Protein AF-A0A6C7H2Y0-F1 (afdb_monomer_lite)

pLDDT: mean 94.73, std 10.35, range [48.72, 98.81]

Sequence (84 aa):
MVWLPERKILFGGCFIKPYGLGNLGDANIEAWPKSAKLLKSKYGKAKLVVPGHSEVGDASLLKLTLEQAVKGLNESKKPSKPSN

InterPro domains:
  IPR001018 Beta-lactamase, class-B, conserved site [PS00744] (5-17)
  IPR036866 Ribonuclease Z/Hydroxyacylglutathione hydrolase-like [G3DSA:3.60.15.10] (1-84)
  IPR036866 Ribonuclease Z/Hydroxyacylglutathione hydrolase-like [SSF56281] (1-68)

Foldseek 3Di:
DDADPVQLEAACELLQDLPANPDCPVPPLVCSLVVLVVVCVVSVVRQWYHYRPDDIDGSVSSVSSNVNSVVSSVVVPDPPDPDD

Secondary structure (DSSP, 8-state):
-EEETTTTEEEEETT--TT-----TT--TTTHHHHHHHHHHHHTT-SEEEESSS--B-THHHHHHHHHHHHHHHHHTSPPPPP-

Organism: Escherichia coli (NCBI:txid562)

Structure (mmCIF, N/CA/C/O backbone):
data_AF-A0A6C7H2Y0-F1
#
_entry.id   AF-A0A6C7H2Y0-F1
#
loop_
_atom_site.group_PDB
_atom_site.id
_atom_site.type_symbol
_atom_site.label_atom_id
_atom_site.label_alt_id
_atom_site.label_comp_id
_atom_site.label_asym_id
_atom_site.label_entity_id
_atom_site.label_seq_id
_atom_site.pdbx_PDB_ins_code
_atom_site.Cartn_x
_atom_site.Cartn_y
_atom_site.Cartn_z
_atom_site.occupancy
_atom_site.B_iso_or_equiv
_atom_site.auth_seq_id
_atom_site.auth_comp_id
_atom_site.auth_asym_id
_atom_site.auth_atom_id
_atom_site.pdbx_PDB_model_num
ATOM 1 N N . MET A 1 1 ? -9.407 -4.056 -5.496 1.00 90.19 1 MET A N 1
ATOM 2 C CA . MET A 1 1 ? -9.291 -3.830 -4.035 1.00 90.19 1 MET A CA 1
ATOM 3 C C . MET A 1 1 ? -10.683 -3.635 -3.466 1.00 90.19 1 MET A C 1
ATOM 5 O O . MET A 1 1 ? -11.508 -3.054 -4.161 1.00 90.19 1 MET A O 1
ATOM 9 N N . VAL A 1 2 ? -10.942 -4.107 -2.246 1.00 97.69 2 VAL A N 1
ATOM 10 C CA . VAL A 1 2 ? -12.264 -4.036 -1.589 1.00 97.69 2 VAL A CA 1
ATOM 11 C C . VAL A 1 2 ? -12.102 -3.468 -0.180 1.00 97.69 2 VAL A C 1
ATOM 13 O O . VAL A 1 2 ? -11.162 -3.835 0.522 1.00 97.69 2 VAL A O 1
ATOM 16 N N . TRP A 1 3 ? -12.990 -2.562 0.234 1.00 98.25 3 TRP A N 1
ATOM 17 C CA . TRP A 1 3 ? -12.939 -1.892 1.537 1.00 98.25 3 TRP A CA 1
ATOM 18 C C . TRP A 1 3 ? -14.179 -2.212 2.368 1.00 98.25 3 TRP A C 1
ATOM 20 O O . TRP A 1 3 ? -15.297 -2.011 1.902 1.00 98.25 3 TRP A O 1
ATOM 30 N N . LEU A 1 4 ? -13.970 -2.656 3.609 1.00 98.38 4 LEU A N 1
ATOM 31 C CA . LEU A 1 4 ? -15.025 -2.881 4.595 1.00 98.38 4 LEU A CA 1
ATOM 32 C C . LEU A 1 4 ? -14.988 -1.759 5.647 1.00 98.38 4 LEU A C 1
ATOM 34 O O . LEU A 1 4 ? -14.174 -1.824 6.577 1.00 98.38 4 LEU A O 1
ATOM 38 N N . PRO A 1 5 ? -15.839 -0.721 5.530 1.00 97.31 5 PRO A N 1
ATOM 39 C CA . PRO A 1 5 ? -15.730 0.492 6.340 1.00 97.31 5 PRO A CA 1
ATOM 40 C C . PRO A 1 5 ? -15.950 0.255 7.835 1.00 97.31 5 PRO A C 1
ATOM 42 O O . PRO A 1 5 ? -15.166 0.750 8.645 1.00 97.31 5 PRO A O 1
ATOM 45 N N . GLU A 1 6 ? -16.948 -0.546 8.212 1.00 98.06 6 GLU A N 1
ATOM 46 C CA . GLU A 1 6 ? -17.290 -0.793 9.622 1.00 98.06 6 GLU A CA 1
ATOM 47 C C . GLU A 1 6 ? -16.176 -1.502 10.398 1.00 98.06 6 GLU A C 1
ATOM 49 O O . GLU A 1 6 ? -15.996 -1.289 11.597 1.00 98.06 6 GLU A O 1
ATOM 54 N N . ARG A 1 7 ? -15.408 -2.355 9.714 1.00 97.94 7 ARG A N 1
ATOM 55 C CA . ARG A 1 7 ? -14.294 -3.110 10.307 1.00 97.94 7 ARG A CA 1
ATOM 56 C C . ARG A 1 7 ? -12.936 -2.466 10.040 1.00 97.94 7 ARG A C 1
ATOM 58 O O . ARG A 1 7 ? -11.942 -2.859 10.645 1.00 97.94 7 ARG A O 1
ATOM 65 N N . LYS A 1 8 ? -12.895 -1.453 9.172 1.00 98.19 8 LYS A N 1
ATOM 66 C CA . LYS A 1 8 ? -11.681 -0.826 8.645 1.00 98.19 8 LYS A CA 1
ATOM 67 C C . LYS A 1 8 ? -10.709 -1.846 8.035 1.00 98.19 8 LYS A C 1
ATOM 69 O O . LYS A 1 8 ? -9.505 -1.766 8.279 1.00 98.19 8 LYS A O 1
ATOM 74 N N . ILE A 1 9 ? -11.235 -2.805 7.273 1.00 98.69 9 ILE A N 1
ATOM 75 C CA . ILE A 1 9 ? -10.446 -3.861 6.622 1.00 98.69 9 ILE A CA 1
ATOM 76 C C . ILE A 1 9 ? -10.316 -3.547 5.135 1.00 98.69 9 ILE A C 1
ATOM 78 O O . ILE A 1 9 ? -11.318 -3.335 4.449 1.00 98.69 9 ILE A O 1
ATOM 82 N N . LEU A 1 10 ? -9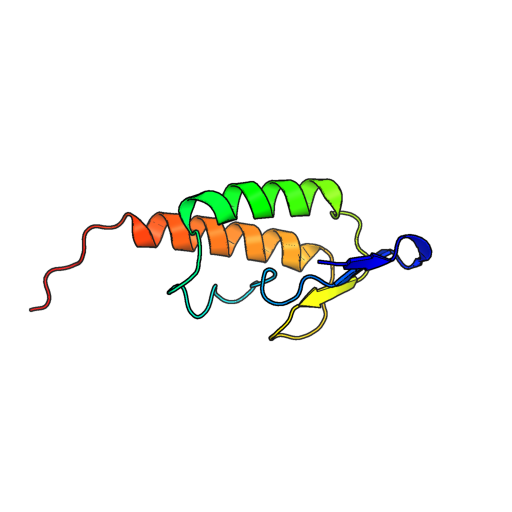.083 -3.546 4.632 1.00 98.75 10 LEU A N 1
ATOM 83 C CA . LEU A 1 10 ? -8.778 -3.396 3.214 1.00 98.75 10 LEU A CA 1
ATOM 84 C C . LEU A 1 10 ? -8.288 -4.724 2.634 1.00 98.75 10 LEU A C 1
ATOM 86 O O . LEU A 1 10 ? -7.218 -5.204 2.995 1.00 98.75 10 LEU A O 1
ATOM 90 N N . PHE A 1 11 ? -9.008 -5.261 1.655 1.00 98.56 11 PHE A N 1
ATOM 91 C CA . PHE A 1 11 ? -8.510 -6.330 0.793 1.00 98.56 11 PHE A CA 1
ATOM 92 C C . PHE A 1 11 ? -7.711 -5.714 -0.355 1.00 98.56 11 PHE A C 1
ATOM 94 O O . PHE A 1 11 ? -8.264 -5.154 -1.312 1.00 98.56 11 PHE A O 1
ATOM 101 N N . GLY A 1 12 ? -6.391 -5.788 -0.219 1.00 97.25 12 GLY A N 1
ATOM 102 C CA . GLY A 1 12 ? -5.419 -5.199 -1.130 1.00 97.25 12 GLY A CA 1
ATOM 103 C C . GLY A 1 12 ? -5.030 -6.102 -2.301 1.00 97.25 12 GLY A C 1
ATOM 104 O O . GLY A 1 12 ? -4.659 -5.596 -3.360 1.00 97.25 12 GLY A O 1
ATOM 105 N N . GLY A 1 13 ? -5.157 -7.423 -2.139 1.00 96.62 13 GLY A N 1
ATOM 106 C CA . GLY A 1 13 ? -4.837 -8.405 -3.179 1.00 96.62 13 GLY A CA 1
ATOM 107 C C . GLY A 1 13 ? -3.388 -8.298 -3.667 1.00 96.62 13 GLY A C 1
ATOM 108 O O . GLY A 1 13 ? -2.498 -7.900 -2.913 1.00 96.62 13 GLY A O 1
ATOM 109 N N . CYS A 1 14 ? -3.146 -8.624 -4.939 1.00 96.69 14 CYS A N 1
ATOM 110 C CA . CYS A 1 14 ? -1.806 -8.607 -5.537 1.00 96.69 14 CYS A CA 1
ATOM 111 C C . CYS A 1 14 ? -1.174 -7.209 -5.627 1.00 96.69 14 CYS A C 1
ATOM 113 O O . CYS A 1 14 ? 0.025 -7.115 -5.865 1.00 96.69 14 CYS A O 1
ATOM 115 N N . PHE A 1 15 ? -1.950 -6.134 -5.431 1.00 98.19 15 PHE A N 1
ATOM 116 C CA . PHE A 1 15 ? -1.424 -4.768 -5.431 1.00 98.19 15 PHE A CA 1
ATOM 117 C C . PHE A 1 15 ? -0.575 -4.472 -4.184 1.00 98.19 15 PHE A C 1
ATOM 119 O O . PHE A 1 15 ? 0.372 -3.693 -4.264 1.00 98.19 15 PHE A O 1
ATOM 126 N N . ILE A 1 16 ? -0.900 -5.080 -3.034 1.00 98.44 16 ILE A N 1
ATOM 127 C CA . ILE A 1 16 ? -0.128 -4.921 -1.794 1.00 98.44 16 ILE A CA 1
ATOM 128 C C . ILE A 1 16 ? 1.055 -5.884 -1.823 1.00 98.44 16 ILE A C 1
ATOM 130 O O . ILE A 1 16 ? 0.887 -7.104 -1.820 1.00 98.44 16 ILE A O 1
ATOM 134 N N . LYS A 1 17 ? 2.256 -5.309 -1.867 1.00 98.25 17 LYS A N 1
ATOM 135 C CA . LYS A 1 17 ? 3.529 -6.001 -2.092 1.00 98.25 17 LYS A CA 1
ATOM 136 C C . LYS A 1 17 ? 4.603 -5.434 -1.156 1.00 98.25 17 LYS A C 1
ATOM 138 O O . LYS A 1 17 ? 5.469 -4.688 -1.604 1.00 98.25 17 LYS A O 1
ATOM 143 N N . PRO A 1 18 ? 4.551 -5.739 0.153 1.00 97.75 18 PRO A N 1
ATOM 144 C CA . PRO A 1 18 ? 5.459 -5.149 1.140 1.00 97.75 18 PRO A CA 1
ATOM 145 C C . PRO A 1 18 ? 6.906 -5.666 1.042 1.00 97.75 18 PRO A C 1
ATOM 147 O O . PRO A 1 18 ? 7.832 -4.946 1.407 1.00 97.75 18 PRO A O 1
ATOM 150 N N . TYR A 1 19 ? 7.113 -6.878 0.513 1.00 97.31 19 TYR A N 1
ATOM 151 C CA . TYR A 1 19 ? 8.412 -7.574 0.513 1.00 97.31 19 TYR A CA 1
ATOM 152 C C . TYR A 1 19 ? 9.032 -7.754 -0.883 1.00 97.31 19 TYR A C 1
ATOM 154 O O . TYR A 1 19 ? 9.968 -8.526 -1.056 1.00 97.31 19 TYR A O 1
ATOM 162 N N . GLY A 1 20 ? 8.506 -7.046 -1.885 1.00 96.06 20 GLY A N 1
ATOM 163 C CA . GLY A 1 20 ? 8.951 -7.128 -3.277 1.00 96.06 20 GLY A CA 1
ATOM 164 C C . GLY A 1 20 ? 7.774 -7.242 -4.242 1.00 96.06 20 GLY A C 1
ATOM 165 O O . GLY A 1 20 ? 6.750 -7.844 -3.920 1.00 96.06 20 GLY A O 1
ATOM 166 N N . LEU A 1 21 ? 7.909 -6.642 -5.427 1.00 97.31 21 LEU A N 1
ATOM 167 C CA . LEU A 1 21 ? 6.795 -6.483 -6.372 1.00 97.31 21 LEU A CA 1
ATOM 168 C C . LEU A 1 21 ? 6.370 -7.798 -7.055 1.00 97.31 21 LEU A C 1
ATOM 170 O O . LEU A 1 21 ? 5.208 -7.944 -7.435 1.00 97.31 21 LEU A O 1
ATOM 174 N N . GLY A 1 22 ? 7.260 -8.794 -7.119 1.00 95.75 22 GLY A N 1
ATOM 175 C CA . GLY A 1 22 ? 7.008 -10.070 -7.793 1.00 95.75 22 GLY A CA 1
ATOM 176 C C . GLY A 1 22 ? 7.168 -9.962 -9.310 1.00 95.75 22 GLY A C 1
ATOM 177 O O . GLY A 1 22 ? 8.038 -9.235 -9.782 1.00 95.75 22 GLY A O 1
ATOM 178 N N . ASN A 1 23 ? 6.348 -10.698 -10.067 1.00 95.62 23 ASN A N 1
ATOM 179 C CA . ASN A 1 23 ? 6.367 -10.643 -11.529 1.00 95.62 23 ASN A CA 1
ATOM 180 C C . ASN A 1 23 ? 5.881 -9.273 -12.035 1.00 95.62 23 ASN A C 1
ATOM 182 O O . ASN A 1 23 ? 4.814 -8.809 -11.634 1.00 95.62 23 ASN A O 1
ATOM 186 N N . LEU A 1 24 ? 6.658 -8.660 -12.930 1.00 96.06 24 LEU A N 1
ATOM 187 C CA . LEU A 1 24 ? 6.399 -7.336 -13.495 1.00 96.06 24 LEU A CA 1
ATOM 188 C C . LEU A 1 24 ? 5.935 -7.366 -14.957 1.00 96.06 24 LEU A C 1
ATOM 190 O O . LEU A 1 24 ? 5.725 -6.297 -15.517 1.00 96.06 24 LEU A O 1
ATOM 194 N N . GLY A 1 25 ? 5.767 -8.549 -15.566 1.00 95.62 25 GLY A N 1
ATOM 195 C CA . GLY A 1 25 ? 5.453 -8.689 -16.997 1.00 95.62 25 GLY A CA 1
ATOM 196 C C . GLY A 1 25 ? 4.245 -7.867 -17.459 1.00 95.62 25 GLY A C 1
ATOM 197 O O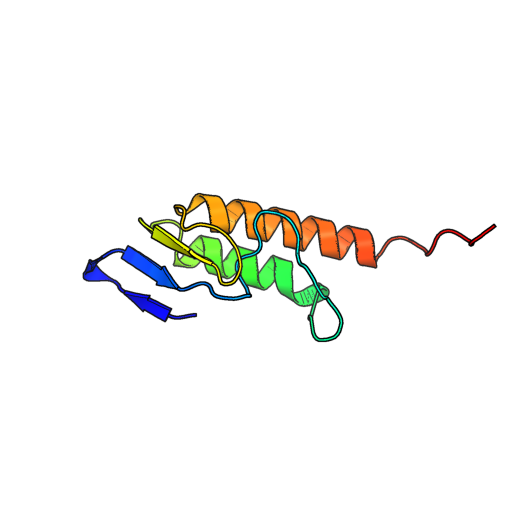 . GLY A 1 25 ? 4.329 -7.184 -18.472 1.00 95.62 25 GLY A O 1
ATOM 198 N N . ASP A 1 26 ? 3.176 -7.851 -16.656 1.00 95.94 26 ASP A N 1
ATOM 199 C CA . ASP A 1 26 ? 1.952 -7.077 -16.924 1.00 95.94 26 ASP A CA 1
ATOM 200 C C . ASP A 1 26 ? 1.836 -5.815 -16.046 1.00 95.94 26 ASP A C 1
ATOM 202 O O . ASP A 1 26 ? 0.788 -5.166 -15.979 1.00 95.94 26 ASP A O 1
ATOM 206 N N . ALA A 1 27 ? 2.887 -5.477 -15.294 1.00 96.81 27 ALA A N 1
ATOM 207 C CA . ALA A 1 27 ? 2.837 -4.394 -14.326 1.00 96.81 27 ALA A CA 1
ATOM 208 C C . ALA A 1 27 ? 3.123 -3.041 -14.981 1.00 96.81 27 ALA A C 1
ATOM 210 O O . ALA A 1 27 ? 4.130 -2.848 -15.658 1.00 96.81 27 ALA A O 1
ATOM 211 N N . ASN A 1 28 ? 2.305 -2.037 -14.660 1.00 98.06 28 ASN A N 1
ATOM 212 C CA . ASN A 1 28 ? 2.651 -0.649 -14.947 1.00 98.06 28 ASN A CA 1
ATOM 213 C C . ASN A 1 28 ? 3.498 -0.069 -13.802 1.00 98.06 28 ASN A C 1
ATOM 215 O O . ASN A 1 28 ? 2.976 0.522 -12.850 1.00 98.06 28 ASN A O 1
ATOM 219 N N . ILE A 1 29 ? 4.816 -0.258 -13.892 1.00 97.69 29 ILE A N 1
ATOM 220 C CA . ILE A 1 29 ? 5.779 0.195 -12.876 1.00 97.69 29 ILE A CA 1
ATOM 221 C C . ILE A 1 29 ? 5.824 1.721 -12.744 1.00 97.69 29 ILE A C 1
ATOM 223 O O . ILE A 1 29 ? 5.988 2.236 -11.638 1.00 97.69 29 ILE A O 1
ATOM 227 N N . GLU A 1 30 ? 5.608 2.461 -13.830 1.00 97.81 30 GLU A N 1
ATOM 228 C CA . GLU A 1 30 ? 5.607 3.928 -13.809 1.00 97.81 30 GLU A CA 1
ATOM 229 C C . GLU A 1 30 ? 4.436 4.496 -13.000 1.00 97.81 30 GLU A C 1
ATOM 231 O O . GLU A 1 30 ? 4.595 5.457 -12.240 1.00 97.81 30 GLU A O 1
ATOM 236 N N . ALA A 1 31 ? 3.259 3.876 -13.105 1.00 98.44 31 ALA A N 1
ATOM 237 C CA . ALA A 1 31 ? 2.053 4.313 -12.408 1.00 98.44 31 ALA A CA 1
ATOM 238 C C . ALA A 1 31 ? 1.952 3.797 -10.960 1.00 98.44 31 ALA A C 1
ATOM 240 O O . ALA A 1 31 ? 1.194 4.362 -10.156 1.00 98.44 31 ALA A O 1
ATOM 241 N N . TRP A 1 32 ? 2.679 2.733 -10.600 1.00 98.56 32 TRP A N 1
ATOM 242 C CA . TRP A 1 32 ? 2.520 2.060 -9.306 1.00 98.56 32 TRP A CA 1
ATOM 243 C C . TRP A 1 32 ? 2.816 2.978 -8.106 1.00 98.56 32 TRP A C 1
ATOM 245 O O . TRP A 1 32 ? 1.963 3.046 -7.216 1.00 98.56 32 TRP A O 1
ATOM 255 N N . PRO A 1 33 ? 3.907 3.776 -8.063 1.00 98.69 33 PRO A N 1
ATOM 256 C CA . PRO A 1 33 ? 4.171 4.672 -6.932 1.00 98.69 33 PRO A CA 1
ATOM 257 C C . PRO A 1 33 ? 3.052 5.689 -6.690 1.00 98.69 33 PRO A C 1
ATOM 259 O O . PRO A 1 33 ? 2.621 5.895 -5.553 1.00 98.69 33 PRO A O 1
ATOM 262 N N . LYS A 1 34 ? 2.522 6.299 -7.759 1.00 98.69 34 LYS A N 1
ATOM 263 C CA . LYS A 1 34 ? 1.404 7.252 -7.667 1.00 98.69 34 LYS A CA 1
ATOM 264 C C . LYS A 1 34 ? 0.145 6.568 -7.135 1.00 98.69 34 LYS A C 1
ATOM 266 O O . LYS A 1 34 ? -0.500 7.092 -6.224 1.00 98.69 34 LYS A O 1
ATOM 271 N N . SER A 1 35 ? -0.166 5.381 -7.651 1.00 98.56 35 SER A N 1
ATOM 272 C CA . SER A 1 35 ? -1.314 4.579 -7.217 1.00 98.56 35 SER A CA 1
ATOM 273 C C . SER A 1 35 ? -1.191 4.149 -5.750 1.00 98.56 35 SER A C 1
ATOM 275 O O . SER A 1 35 ? -2.145 4.285 -4.983 1.00 98.56 35 SER A O 1
ATOM 277 N N . ALA A 1 36 ? -0.005 3.712 -5.316 1.00 98.50 36 ALA A N 1
ATOM 278 C CA . ALA A 1 36 ? 0.262 3.324 -3.932 1.00 98.50 36 ALA A CA 1
ATOM 279 C C . ALA A 1 36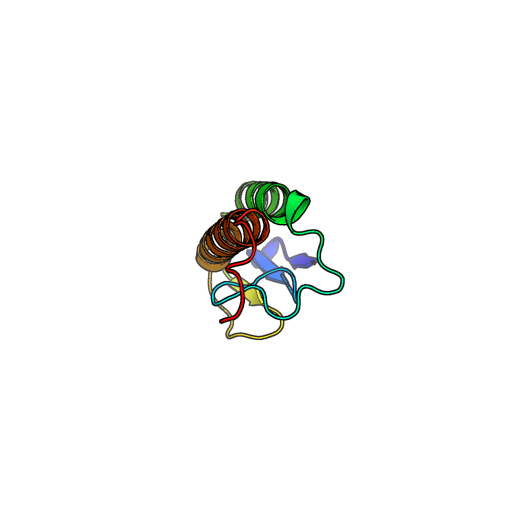 ? 0.181 4.524 -2.974 1.00 98.50 36 ALA A C 1
ATOM 281 O O . ALA A 1 36 ? -0.370 4.409 -1.877 1.00 98.50 36 ALA A O 1
ATOM 282 N N . LYS A 1 37 ? 0.647 5.707 -3.400 1.00 98.69 37 LYS A N 1
ATOM 283 C CA . LYS A 1 37 ? 0.517 6.953 -2.628 1.00 98.69 37 LYS A CA 1
ATOM 284 C C . LYS A 1 37 ? -0.950 7.340 -2.427 1.00 98.69 37 LYS A C 1
ATOM 286 O O . LYS A 1 37 ? -1.339 7.663 -1.303 1.00 98.69 37 LYS A O 1
ATOM 291 N N . LEU A 1 38 ? -1.767 7.265 -3.482 1.00 98.56 38 LEU A N 1
ATOM 292 C CA . LEU A 1 38 ? -3.211 7.507 -3.398 1.00 98.56 38 LEU A CA 1
ATOM 293 C C . LEU A 1 38 ? -3.888 6.505 -2.455 1.00 98.56 38 LEU A C 1
ATOM 295 O O . LEU A 1 38 ? -4.689 6.893 -1.604 1.00 98.56 38 LEU A O 1
ATOM 299 N N . LEU A 1 39 ? -3.521 5.226 -2.557 1.00 98.00 39 LEU A N 1
ATOM 300 C CA . LEU A 1 39 ? -4.063 4.171 -1.709 1.00 98.00 39 LEU A CA 1
ATOM 301 C C . LEU A 1 39 ? -3.752 4.407 -0.227 1.00 98.00 39 LEU A C 1
ATOM 303 O O . LEU A 1 39 ? -4.655 4.351 0.609 1.00 98.00 39 LEU A O 1
ATOM 307 N N . LYS A 1 40 ? -2.495 4.738 0.094 1.00 98.31 40 LYS A N 1
ATOM 308 C CA . LYS A 1 40 ? -2.061 5.081 1.454 1.00 98.31 40 LYS A CA 1
ATOM 309 C C . LYS A 1 40 ? -2.806 6.299 2.000 1.00 98.31 40 LYS A C 1
ATOM 311 O O . LYS A 1 40 ? -3.178 6.302 3.168 1.00 98.31 40 LYS A O 1
ATOM 316 N N . SER A 1 41 ? -3.042 7.322 1.177 1.00 98.19 41 SER A N 1
ATOM 317 C CA . SER A 1 41 ? -3.807 8.505 1.592 1.00 98.19 41 SER A CA 1
ATOM 318 C C . SER A 1 41 ? -5.270 8.165 1.897 1.00 98.19 41 SER A C 1
ATOM 320 O O . SER A 1 41 ? -5.792 8.602 2.921 1.00 98.19 41 SER A O 1
ATOM 322 N N . LYS A 1 42 ? -5.912 7.340 1.061 1.00 98.12 42 LYS A N 1
ATOM 323 C CA . LYS A 1 42 ? -7.331 6.984 1.206 1.00 98.12 42 LYS A CA 1
ATOM 324 C C . LYS A 1 42 ? -7.599 5.996 2.346 1.00 98.12 42 LYS A C 1
ATOM 326 O O . LYS A 1 42 ? -8.593 6.140 3.051 1.00 98.12 42 LYS A O 1
ATOM 331 N N . TYR A 1 43 ? -6.720 5.014 2.545 1.00 98.38 43 TYR A N 1
ATOM 332 C CA . TYR A 1 43 ? -6.929 3.910 3.495 1.00 98.38 43 TYR A CA 1
ATOM 333 C C . TYR A 1 43 ? -5.865 3.827 4.593 1.00 98.38 43 TYR A C 1
ATOM 335 O O . TYR A 1 43 ? -5.755 2.808 5.269 1.00 98.38 43 TYR A O 1
ATOM 343 N N . GLY A 1 44 ? -5.114 4.902 4.844 1.00 97.44 44 GLY A N 1
ATOM 344 C CA . GLY A 1 44 ? -4.078 4.944 5.885 1.00 97.44 44 GLY A CA 1
ATOM 345 C C . GLY A 1 44 ? -4.582 4.718 7.317 1.00 97.44 44 GLY A C 1
ATOM 346 O O . GLY A 1 44 ? -3.775 4.568 8.224 1.00 97.44 44 GLY A O 1
ATOM 347 N N . LYS A 1 45 ? -5.906 4.678 7.524 1.00 97.19 45 LYS A N 1
ATOM 348 C CA . LYS A 1 45 ? -6.567 4.346 8.797 1.00 97.19 45 LYS A CA 1
ATOM 349 C C . LYS A 1 45 ? -7.094 2.900 8.852 1.00 97.19 45 LYS A C 1
ATOM 351 O O . LYS A 1 45 ? -7.915 2.595 9.720 1.00 97.19 45 LYS A O 1
ATOM 356 N N . ALA A 1 46 ? -6.706 2.038 7.909 1.00 98.50 46 ALA A N 1
ATOM 357 C CA . ALA A 1 46 ? -7.067 0.623 7.925 1.00 98.50 46 ALA A CA 1
ATOM 358 C C . ALA A 1 46 ? -6.532 -0.054 9.195 1.00 98.50 46 ALA A C 1
ATOM 360 O O . ALA A 1 46 ? -5.377 0.135 9.565 1.00 98.50 46 ALA A O 1
ATOM 361 N N . LYS A 1 47 ? -7.385 -0.839 9.858 1.00 98.50 47 LYS A N 1
ATOM 362 C CA . LYS A 1 47 ? -6.989 -1.691 10.984 1.00 98.50 47 LYS A CA 1
ATOM 363 C C . LYS A 1 47 ? -6.281 -2.946 10.489 1.00 98.50 47 LYS A C 1
ATOM 365 O O . LYS A 1 47 ? -5.278 -3.333 11.067 1.00 98.50 47 LYS A O 1
ATOM 370 N N . LEU A 1 48 ? -6.805 -3.546 9.419 1.00 98.62 48 LEU A N 1
ATOM 371 C CA . LEU A 1 48 ? -6.210 -4.706 8.764 1.00 98.62 48 LEU A CA 1
ATOM 372 C C . LEU A 1 48 ? -6.096 -4.464 7.261 1.00 98.62 48 LEU A C 1
ATOM 374 O O . LEU A 1 48 ? -6.989 -3.880 6.637 1.00 98.62 48 LEU A O 1
ATOM 378 N N . VAL A 1 49 ? -5.011 -4.957 6.684 1.00 98.75 49 VAL A N 1
ATOM 379 C CA . VAL A 1 49 ? -4.747 -4.993 5.250 1.00 98.75 49 VAL A CA 1
ATOM 380 C C . VAL A 1 49 ? -4.457 -6.441 4.874 1.00 98.75 49 VAL A C 1
ATOM 382 O O . VAL A 1 49 ? -3.550 -7.058 5.426 1.00 98.75 49 VAL A O 1
ATOM 385 N N . VAL A 1 50 ? -5.236 -6.975 3.935 1.00 98.56 50 VAL A N 1
ATOM 386 C CA . VAL A 1 50 ? -5.143 -8.357 3.448 1.00 98.56 50 VAL A CA 1
ATOM 387 C C . VAL A 1 50 ? -4.472 -8.355 2.065 1.00 98.56 50 VAL A C 1
ATOM 389 O O . VAL A 1 50 ? -5.118 -7.990 1.071 1.00 98.56 50 VAL A O 1
ATOM 392 N N . PRO A 1 51 ? -3.172 -8.686 1.978 1.00 98.19 51 PRO A N 1
ATOM 393 C CA . PRO A 1 51 ? -2.457 -8.847 0.714 1.00 98.19 51 PRO A CA 1
ATOM 394 C C . PRO A 1 51 ? -2.782 -10.188 0.041 1.00 98.19 51 PRO A C 1
ATOM 396 O O . PRO A 1 51 ? -3.373 -11.076 0.645 1.00 98.19 51 PRO A O 1
ATOM 399 N N . GLY A 1 52 ? -2.408 -10.336 -1.233 1.00 97.25 52 GLY A N 1
ATOM 400 C CA . GLY A 1 52 ? -2.674 -11.562 -2.000 1.00 97.25 52 GLY A CA 1
ATOM 401 C C . GLY A 1 52 ? -1.676 -12.706 -1.775 1.00 97.25 52 GLY A C 1
ATOM 402 O O . GLY A 1 52 ? -2.019 -13.854 -2.021 1.00 97.25 52 GLY A O 1
ATOM 403 N N . HIS A 1 53 ? -0.444 -12.403 -1.344 1.00 95.31 53 HIS A N 1
ATOM 404 C CA . HIS A 1 53 ? 0.667 -13.374 -1.301 1.00 95.31 53 HIS A CA 1
ATOM 405 C C . HIS A 1 53 ? 1.592 -13.201 -0.085 1.00 95.31 53 HIS A C 1
ATOM 407 O O . HIS A 1 53 ? 2.778 -13.513 -0.151 1.00 95.31 53 HIS A O 1
ATOM 413 N N . SER A 1 54 ? 1.084 -12.637 1.005 1.00 94.75 54 SER A N 1
ATOM 414 C CA . SER A 1 54 ? 1.808 -12.527 2.272 1.00 94.75 54 SER A CA 1
ATOM 415 C C . SER A 1 54 ? 0.813 -12.558 3.428 1.00 94.75 54 SER A C 1
ATOM 417 O O . SER A 1 54 ? -0.397 -12.611 3.205 1.00 94.75 54 SER A O 1
ATOM 419 N N . GLU A 1 55 ? 1.306 -12.514 4.660 1.00 98.00 55 GLU A N 1
ATOM 420 C CA . GLU A 1 55 ? 0.443 -12.487 5.839 1.00 98.00 55 GLU A CA 1
ATOM 421 C C . GLU A 1 55 ? -0.363 -11.184 5.944 1.00 98.00 55 GLU A C 1
ATOM 423 O O . GLU A 1 55 ? 0.010 -10.138 5.400 1.00 98.00 55 GLU A O 1
ATOM 428 N N . VAL A 1 56 ? -1.495 -11.267 6.647 1.00 98.44 56 VAL A N 1
ATOM 429 C CA . VAL A 1 56 ? -2.324 -10.108 6.993 1.00 98.44 56 VAL A CA 1
ATOM 430 C C . VAL A 1 56 ? -1.535 -9.195 7.925 1.00 98.44 56 VAL A C 1
ATOM 432 O O . VAL A 1 56 ? -0.917 -9.653 8.880 1.00 98.44 56 VAL A O 1
ATOM 435 N N . GLY A 1 57 ? -1.597 -7.892 7.671 1.00 98.38 57 GLY A N 1
ATOM 436 C CA . GLY A 1 57 ? -0.956 -6.884 8.510 1.00 98.38 57 GLY A CA 1
ATOM 437 C C . GLY A 1 57 ? -1.858 -5.682 8.735 1.00 98.38 57 GLY A C 1
ATOM 438 O O . GLY A 1 57 ? -3.070 -5.743 8.529 1.00 98.38 57 GLY A O 1
ATOM 439 N N . ASP A 1 58 ? -1.261 -4.567 9.134 1.00 98.44 58 ASP A N 1
ATOM 440 C CA . ASP A 1 58 ? -1.952 -3.300 9.362 1.00 98.44 58 ASP A CA 1
ATOM 441 C C . ASP A 1 58 ? -1.674 -2.283 8.232 1.00 98.44 58 ASP A C 1
ATOM 443 O O . ASP A 1 58 ? -1.159 -2.610 7.156 1.00 98.44 58 ASP A O 1
ATOM 447 N N . ALA A 1 59 ? -2.024 -1.013 8.458 1.00 98.31 59 ALA A N 1
ATOM 448 C CA . ALA A 1 59 ? -1.792 0.064 7.496 1.00 98.31 59 ALA A CA 1
ATOM 449 C C . ALA A 1 59 ? -0.308 0.272 7.114 1.00 98.31 59 ALA A C 1
ATOM 451 O O . ALA A 1 59 ? -0.039 0.914 6.091 1.00 98.31 59 ALA A O 1
ATOM 452 N N . SE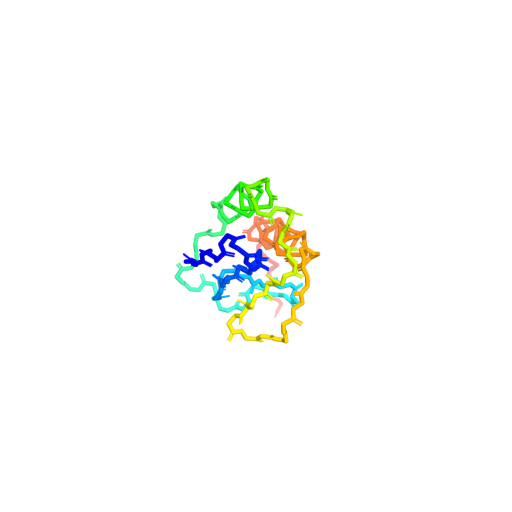R A 1 60 ? 0.660 -0.270 7.865 1.00 98.50 60 SER A N 1
ATOM 453 C CA . SER A 1 60 ? 2.085 -0.226 7.505 1.00 98.50 60 SER A CA 1
ATOM 454 C C . SER A 1 60 ? 2.365 -0.903 6.162 1.00 98.50 60 SER A C 1
ATOM 456 O O . SER A 1 60 ? 3.217 -0.423 5.409 1.00 98.50 60 SER A O 1
ATOM 458 N N . LEU A 1 61 ? 1.579 -1.917 5.778 1.00 98.69 61 LEU A N 1
ATOM 459 C CA . LEU A 1 61 ? 1.715 -2.589 4.482 1.00 98.69 61 LEU A CA 1
ATOM 460 C C . LEU A 1 61 ? 1.498 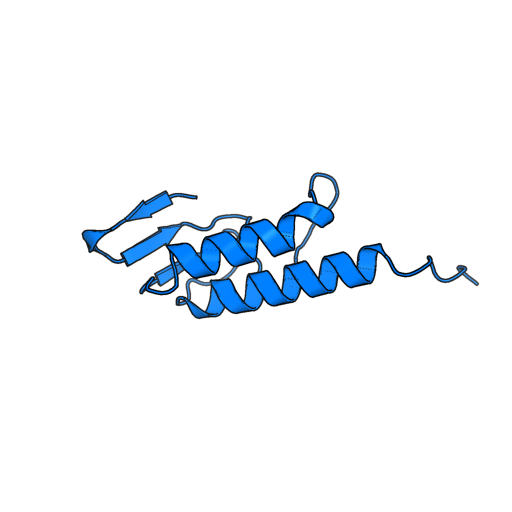-1.632 3.298 1.00 98.69 61 LEU A C 1
ATOM 462 O O . LEU A 1 61 ? 2.097 -1.815 2.236 1.00 98.69 61 LEU A O 1
ATOM 466 N N . LEU A 1 62 ? 0.697 -0.571 3.473 1.00 98.69 62 LEU A N 1
ATOM 467 C CA . LEU A 1 62 ? 0.507 0.473 2.457 1.00 98.69 62 LEU A CA 1
ATOM 468 C C . LEU A 1 62 ? 1.774 1.309 2.261 1.00 98.69 62 LEU A C 1
ATOM 470 O O . LEU A 1 62 ? 2.102 1.690 1.137 1.00 98.69 62 LEU A O 1
ATOM 474 N N . LYS A 1 63 ? 2.490 1.599 3.354 1.00 98.62 63 LYS A N 1
ATOM 475 C CA . LYS A 1 63 ? 3.767 2.321 3.317 1.00 98.62 63 LYS A CA 1
ATOM 476 C C . LYS A 1 63 ? 4.845 1.463 2.657 1.00 98.62 63 LYS A C 1
ATOM 478 O O . LYS A 1 63 ? 5.473 1.937 1.717 1.00 98.62 63 LYS A O 1
ATOM 483 N N . LEU A 1 64 ? 4.988 0.208 3.082 1.00 98.69 64 LEU A N 1
ATOM 484 C CA . LEU A 1 64 ? 5.966 -0.722 2.510 1.00 98.69 64 LEU A CA 1
ATOM 485 C C . LEU A 1 64 ? 5.723 -0.948 1.013 1.00 98.69 64 LEU A C 1
ATOM 487 O O . LEU A 1 64 ? 6.656 -0.900 0.222 1.00 98.69 64 LEU A O 1
ATOM 491 N N . THR A 1 65 ? 4.464 -1.102 0.595 1.00 98.69 65 THR A N 1
ATOM 492 C CA . THR A 1 65 ? 4.123 -1.238 -0.832 1.00 98.69 65 THR A CA 1
ATOM 493 C C . THR A 1 65 ? 4.520 0.003 -1.635 1.00 98.69 65 THR A C 1
ATOM 495 O O . THR A 1 65 ? 5.034 -0.122 -2.744 1.00 98.69 65 THR A O 1
ATOM 498 N N . LEU A 1 66 ? 4.314 1.210 -1.093 1.00 98.81 66 LEU A N 1
ATOM 499 C CA . LEU A 1 66 ? 4.765 2.443 -1.743 1.00 98.81 66 LEU A CA 1
ATOM 500 C C . LEU A 1 66 ? 6.293 2.478 -1.883 1.00 98.81 66 LEU A C 1
ATOM 502 O O . LEU A 1 66 ? 6.795 2.836 -2.945 1.00 98.81 66 LEU A O 1
ATOM 506 N N . GLU A 1 67 ? 7.026 2.093 -0.841 1.00 98.69 67 GLU A N 1
ATOM 507 C CA . GLU A 1 67 ? 8.492 2.026 -0.871 1.00 98.69 67 GLU A CA 1
ATOM 508 C C . GLU A 1 67 ? 8.990 1.012 -1.908 1.00 98.69 67 GLU A C 1
ATOM 510 O O . GLU A 1 67 ? 9.866 1.344 -2.708 1.00 98.69 67 GLU A O 1
ATOM 515 N N . GLN A 1 68 ? 8.380 -0.176 -1.978 1.00 98.62 68 GLN A N 1
ATOM 516 C CA . GLN A 1 68 ? 8.698 -1.178 -3.002 1.00 98.62 68 GLN A CA 1
ATOM 517 C C . GLN A 1 68 ? 8.382 -0.683 -4.414 1.00 98.62 68 GLN A C 1
ATOM 519 O O . GLN A 1 68 ? 9.183 -0.885 -5.321 1.00 98.62 68 GLN A O 1
ATOM 524 N N . ALA A 1 69 ? 7.258 0.010 -4.613 1.00 98.56 69 ALA A N 1
ATOM 525 C CA . ALA A 1 69 ? 6.907 0.571 -5.915 1.00 98.56 69 ALA A CA 1
ATOM 526 C C . ALA A 1 69 ? 7.920 1.637 -6.364 1.00 98.56 69 ALA A C 1
ATOM 528 O O . ALA A 1 69 ? 8.354 1.634 -7.514 1.00 98.56 69 ALA A O 1
ATOM 529 N N . VAL A 1 70 ? 8.329 2.537 -5.460 1.00 98.56 70 VAL A N 1
ATOM 530 C CA . VAL A 1 70 ? 9.356 3.556 -5.746 1.00 98.56 70 VAL A CA 1
ATOM 531 C C . VAL A 1 70 ? 10.698 2.899 -6.054 1.00 98.56 70 VAL A C 1
ATOM 533 O O . VAL A 1 70 ? 11.358 3.277 -7.021 1.00 98.56 70 VAL A O 1
ATOM 536 N N . LYS A 1 71 ? 11.093 1.894 -5.266 1.00 98.19 71 LYS A N 1
ATOM 537 C CA . LYS A 1 71 ? 12.310 1.117 -5.506 1.00 98.19 71 LYS A CA 1
ATOM 538 C C . LYS A 1 71 ? 12.278 0.451 -6.884 1.00 98.19 71 LYS A C 1
ATOM 540 O O . LYS A 1 71 ? 13.222 0.634 -7.646 1.00 98.19 71 LYS A O 1
ATOM 545 N N . GLY A 1 72 ? 11.189 -0.239 -7.222 1.00 97.56 72 GLY A N 1
ATOM 546 C CA . GLY A 1 72 ? 11.019 -0.910 -8.512 1.00 97.56 72 GLY A CA 1
ATOM 547 C C . GLY A 1 72 ? 11.071 0.052 -9.699 1.00 97.56 72 GLY A C 1
ATOM 548 O O . GLY A 1 72 ? 11.740 -0.238 -10.685 1.00 97.56 72 GLY A O 1
ATOM 549 N N . LEU A 1 73 ? 10.459 1.236 -9.582 1.00 97.69 73 LEU A N 1
ATOM 550 C CA . LEU A 1 73 ? 10.557 2.280 -10.610 1.00 97.69 73 LEU A CA 1
ATOM 551 C C . LEU A 1 73 ? 11.985 2.813 -10.773 1.00 97.69 73 LEU A C 1
ATOM 553 O O . LEU A 1 73 ? 12.432 3.089 -11.884 1.00 97.69 73 LEU A O 1
ATOM 557 N N . ASN A 1 74 ? 12.715 2.985 -9.674 1.00 97.19 74 ASN A N 1
ATOM 558 C CA . ASN A 1 74 ? 14.107 3.419 -9.749 1.00 97.19 74 ASN A CA 1
ATOM 559 C C . ASN A 1 74 ? 14.995 2.335 -10.370 1.00 97.19 74 ASN A C 1
ATOM 561 O O . ASN A 1 74 ? 15.930 2.659 -11.095 1.00 97.19 74 ASN A O 1
ATOM 565 N N . GLU A 1 75 ? 14.716 1.060 -10.102 1.00 95.44 75 GLU A N 1
ATOM 566 C CA . GLU A 1 75 ? 15.434 -0.075 -10.683 1.00 95.44 75 GLU A CA 1
ATOM 567 C C . GLU A 1 75 ? 15.139 -0.252 -12.173 1.00 95.44 75 GLU A C 1
ATOM 569 O O . GLU A 1 75 ? 16.080 -0.477 -12.929 1.00 95.44 75 GLU A O 1
ATOM 574 N N . SER A 1 76 ? 13.895 -0.048 -12.620 1.00 92.94 76 SER A N 1
ATOM 575 C CA . SER A 1 76 ? 13.534 -0.133 -14.044 1.00 92.94 76 SER A CA 1
ATOM 576 C C . SER A 1 76 ? 14.164 0.970 -14.900 1.00 92.94 76 SER A C 1
ATOM 578 O O . SER A 1 76 ? 14.243 0.834 -16.116 1.00 92.94 76 SER A O 1
ATOM 580 N N . LYS A 1 77 ? 14.607 2.070 -14.278 1.00 90.44 77 LYS A N 1
ATOM 581 C CA . LYS A 1 77 ? 15.297 3.189 -14.940 1.00 90.44 77 LYS A CA 1
ATOM 582 C C . LYS A 1 77 ? 16.817 3.057 -14.950 1.00 90.44 77 LYS A C 1
ATOM 584 O O . LYS A 1 77 ? 17.484 3.869 -15.591 1.00 90.44 77 LYS A O 1
ATOM 589 N N . LYS A 1 78 ? 17.390 2.094 -14.220 1.00 88.75 78 LYS A N 1
ATOM 590 C CA . LYS A 1 78 ? 18.840 1.879 -14.251 1.00 88.75 78 LYS A CA 1
ATOM 591 C C . LYS A 1 78 ? 19.222 1.338 -15.632 1.00 88.75 78 LYS A C 1
ATOM 593 O O . LYS A 1 78 ? 18.548 0.431 -16.117 1.00 88.75 78 LYS A O 1
ATOM 598 N N . PRO A 1 79 ? 20.301 1.847 -16.252 1.00 75.62 79 PRO A N 1
ATOM 599 C CA . PRO A 1 79 ? 20.823 1.237 -17.462 1.00 75.62 79 PRO A CA 1
ATOM 600 C C . PRO A 1 79 ? 21.146 -0.229 -17.173 1.00 75.62 79 PRO A C 1
ATOM 602 O O . PRO A 1 79 ? 21.721 -0.546 -16.126 1.00 75.62 79 PRO A O 1
ATOM 605 N N . SER A 1 80 ? 20.760 -1.119 -18.086 1.00 64.00 80 SER A N 1
ATOM 606 C CA . SER A 1 80 ? 21.134 -2.527 -18.011 1.00 64.00 80 SER A CA 1
ATOM 607 C C . SER A 1 80 ? 22.653 -2.616 -17.883 1.00 64.00 80 SER A C 1
ATOM 609 O O . SER A 1 80 ? 23.377 -2.128 -18.753 1.00 64.00 80 SER A O 1
ATOM 611 N N . LYS A 1 81 ? 23.142 -3.212 -16.790 1.00 55.75 81 LYS A N 1
ATOM 612 C CA . LYS A 1 81 ? 24.557 -3.577 -16.680 1.00 55.75 81 LYS A CA 1
ATOM 613 C C . LYS A 1 81 ? 24.891 -4.445 -17.903 1.00 55.75 81 LYS A C 1
ATOM 615 O O . LYS A 1 81 ? 24.129 -5.383 -18.150 1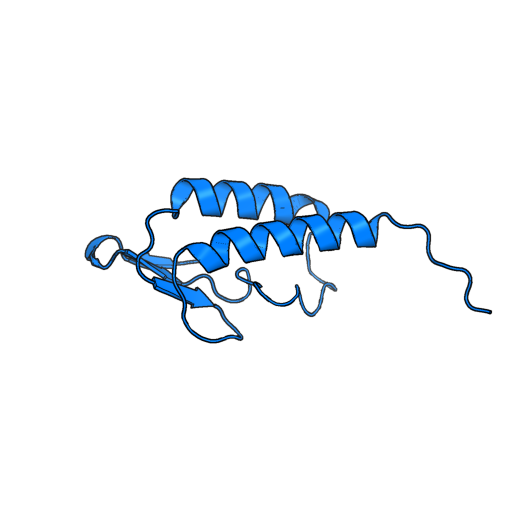.00 55.75 81 LYS A O 1
ATOM 620 N N . PRO A 1 82 ? 25.971 -4.164 -18.653 1.00 48.72 82 PRO A N 1
ATOM 621 C CA . PRO A 1 82 ? 26.433 -5.103 -19.659 1.00 48.72 82 PRO A CA 1
ATOM 622 C C . PRO A 1 82 ? 26.690 -6.432 -18.949 1.00 48.72 82 PRO A C 1
ATOM 624 O O . PRO A 1 82 ? 27.374 -6.470 -17.923 1.00 48.72 82 PRO A O 1
ATOM 627 N N . SER A 1 83 ? 26.071 -7.498 -19.440 1.00 58.78 83 SER A N 1
ATOM 628 C CA . SER A 1 83 ? 26.467 -8.859 -19.107 1.00 58.78 83 SER A CA 1
ATOM 629 C C . SER A 1 83 ? 27.898 -9.052 -19.610 1.00 58.78 83 SER A C 1
ATOM 631 O O . SER A 1 83 ? 28.125 -8.925 -20.813 1.00 58.78 83 SER A O 1
ATOM 633 N N . ASN A 1 84 ? 28.838 -9.281 -18.687 1.00 51.19 84 ASN A N 1
ATOM 634 C CA . ASN A 1 84 ? 30.158 -9.823 -19.019 1.00 51.19 84 ASN A CA 1
ATOM 635 C C . ASN A 1 84 ? 30.027 -11.260 -19.523 1.00 51.19 84 ASN A C 1
ATOM 637 O O . ASN A 1 84 ? 29.134 -11.969 -19.002 1.00 51.19 84 ASN A O 1
#

Radius of gyration: 13.99 Å; chains: 1; bounding box: 47×22×31 Å